Protein AF-A0A929U6M9-F1 (afdb_monomer_lite)

Sequence (79 aa):
MALDGLTIAALRKELADFLTEGRIQKIVQTEKDELFFTIKTAEDLGRGRQVKLYLSAQASLPLAYLCEETKAAPPAAPS

Foldseek 3Di:
DPCDPVVVVVVVVVCCLFAPVWDFPDWAALDPFKIKTWIQGDVVSVPRDIKIWIAGPPPVDGDIDIDPDDDDGPPDGDD

pLDDT: mean 87.77, std 9.69, range [57.38, 96.38]

Secondary structure (DSSP, 8-state):
----HHHHHHHHHHHHHHHTT-EEEEEE--STTEEEEEEEPPGGGT--SEEEEEEE--TT--EEEEESPPPPPPSS---

Radius of gyration: 13.5 Å; chains: 1; bounding box: 29×28×34 Å

Structure (mmCIF, N/CA/C/O backbone):
data_AF-A0A929U6M9-F1
#
_entry.id   AF-A0A929U6M9-F1
#
loop_
_atom_site.group_PDB
_atom_site.id
_atom_site.type_symbol
_atom_site.label_atom_id
_atom_site.label_alt_id
_atom_site.label_comp_id
_atom_site.label_asym_id
_atom_site.label_entity_id
_atom_site.label_seq_id
_atom_site.pdbx_PDB_ins_code
_atom_site.Cartn_x
_atom_site.Cartn_y
_atom_site.Cartn_z
_atom_site.occupancy
_atom_site.B_iso_or_equiv
_atom_site.auth_seq_id
_atom_site.auth_comp_id
_atom_site.auth_asym_id
_atom_site.auth_atom_id
_atom_site.pdbx_PDB_model_num
ATOM 1 N N . MET A 1 1 ? -6.805 15.166 -0.513 1.00 62.25 1 MET A N 1
ATOM 2 C CA . MET A 1 1 ? -7.768 15.233 -1.635 1.00 62.25 1 MET A CA 1
ATOM 3 C C . MET A 1 1 ? -8.847 14.199 -1.374 1.00 62.25 1 MET A C 1
ATOM 5 O O . MET A 1 1 ? -8.557 13.244 -0.663 1.00 62.25 1 MET A O 1
ATOM 9 N N . ALA A 1 2 ? -10.069 14.393 -1.867 1.00 79.88 2 ALA A N 1
ATOM 10 C CA . ALA A 1 2 ? -11.073 13.336 -1.780 1.00 79.88 2 ALA A CA 1
ATOM 11 C C . ALA A 1 2 ? -10.573 12.110 -2.561 1.00 79.88 2 ALA A C 1
ATOM 13 O O . ALA A 1 2 ? -9.985 12.272 -3.627 1.00 79.88 2 ALA A O 1
ATOM 14 N N . LEU A 1 3 ? -10.777 10.902 -2.030 1.00 84.56 3 LEU A N 1
ATOM 15 C CA . LEU A 1 3 ? -10.438 9.652 -2.714 1.00 84.56 3 LEU A CA 1
ATOM 16 C C . LEU A 1 3 ? -11.494 9.355 -3.801 1.00 84.56 3 LEU A C 1
ATOM 18 O O . LEU A 1 3 ? -12.270 8.409 -3.711 1.00 84.56 3 LEU A O 1
ATOM 22 N N . ASP A 1 4 ? -11.594 10.246 -4.784 1.00 90.25 4 ASP A N 1
ATOM 23 C CA . ASP A 1 4 ? -12.564 10.184 -5.874 1.00 90.25 4 ASP A CA 1
ATOM 24 C C . ASP A 1 4 ? -12.066 9.335 -7.058 1.00 90.25 4 ASP A C 1
ATOM 26 O O . ASP A 1 4 ? -10.946 8.821 -7.068 1.00 90.25 4 ASP A O 1
ATOM 30 N N . GLY A 1 5 ? -12.905 9.169 -8.086 1.00 93.94 5 GLY A N 1
ATOM 31 C CA . GLY A 1 5 ? -12.589 8.308 -9.231 1.00 93.94 5 GLY A CA 1
ATOM 32 C C . GLY A 1 5 ? -11.316 8.710 -9.986 1.00 93.94 5 GLY A C 1
ATOM 33 O O . GLY A 1 5 ? -10.582 7.836 -10.450 1.00 93.94 5 GLY A O 1
ATOM 34 N N . LEU A 1 6 ? -11.015 10.011 -10.075 1.00 95.12 6 LEU A N 1
ATOM 35 C CA . LEU A 1 6 ? -9.798 10.497 -10.729 1.00 95.12 6 LEU A CA 1
ATOM 36 C C . LEU A 1 6 ? -8.559 10.144 -9.902 1.00 95.12 6 LEU A C 1
ATOM 38 O O . LEU A 1 6 ? -7.578 9.629 -10.443 1.00 95.12 6 LEU A O 1
ATOM 42 N N . THR A 1 7 ? -8.629 10.373 -8.591 1.00 93.88 7 THR A N 1
ATOM 43 C CA . THR A 1 7 ? -7.547 10.056 -7.654 1.00 93.88 7 THR A CA 1
ATOM 44 C C . THR A 1 7 ? -7.262 8.553 -7.645 1.00 93.88 7 THR A C 1
ATOM 46 O O . THR A 1 7 ? -6.105 8.143 -7.711 1.00 93.88 7 THR A O 1
ATOM 49 N N . ILE A 1 8 ? -8.306 7.717 -7.666 1.00 94.44 8 ILE A N 1
ATOM 50 C CA . ILE A 1 8 ? -8.177 6.256 -7.755 1.00 94.44 8 ILE A CA 1
ATOM 51 C C . ILE A 1 8 ? -7.557 5.814 -9.085 1.00 94.44 8 ILE A C 1
ATOM 53 O O . ILE A 1 8 ? -6.713 4.919 -9.092 1.00 94.44 8 ILE A O 1
ATOM 57 N N . ALA A 1 9 ? -7.922 6.433 -10.211 1.00 96.38 9 ALA A N 1
ATOM 58 C CA . ALA A 1 9 ? -7.333 6.098 -11.508 1.00 96.38 9 ALA A CA 1
ATOM 59 C C . ALA A 1 9 ? -5.831 6.430 -11.564 1.00 96.38 9 ALA A C 1
ATOM 61 O O . ALA A 1 9 ? -5.040 5.624 -12.066 1.00 96.38 9 ALA A O 1
ATOM 62 N N . ALA A 1 10 ? -5.433 7.582 -11.015 1.00 95.19 10 ALA A N 1
ATOM 63 C CA . ALA A 1 10 ? -4.031 7.973 -10.898 1.00 95.19 10 ALA A CA 1
ATOM 64 C C . ALA A 1 10 ? -3.257 7.014 -9.981 1.00 95.19 10 ALA A C 1
ATOM 66 O O . ALA A 1 10 ? -2.206 6.508 -10.375 1.00 95.19 10 ALA A O 1
ATOM 67 N N . LEU A 1 11 ? -3.825 6.683 -8.818 1.00 95.00 11 LEU A N 1
ATOM 68 C CA . LEU A 1 11 ? -3.240 5.740 -7.869 1.00 95.00 11 LEU A CA 1
ATOM 69 C C . LEU A 1 11 ? -3.081 4.344 -8.478 1.00 95.00 11 LEU A C 1
ATOM 71 O O . LEU A 1 11 ? -2.017 3.746 -8.385 1.00 95.00 11 LEU A O 1
ATOM 75 N N . ARG A 1 12 ? -4.098 3.830 -9.179 1.00 95.75 12 ARG A N 1
ATOM 76 C CA . ARG A 1 12 ? -4.017 2.542 -9.885 1.00 95.75 12 ARG A CA 1
ATOM 77 C C . ARG A 1 12 ? -2.876 2.526 -10.896 1.00 95.75 12 ARG A C 1
ATOM 79 O O . ARG A 1 12 ? -2.199 1.509 -11.019 1.00 95.75 12 ARG A O 1
ATOM 86 N N . LYS A 1 13 ? -2.689 3.619 -11.644 1.00 96.00 13 LYS A N 1
ATOM 87 C CA . LYS A 1 13 ? -1.590 3.740 -12.608 1.00 96.00 13 LYS A CA 1
ATOM 88 C C . LYS A 1 13 ? -0.237 3.724 -11.895 1.00 96.00 13 LYS A C 1
ATOM 90 O O . LYS A 1 13 ? 0.606 2.91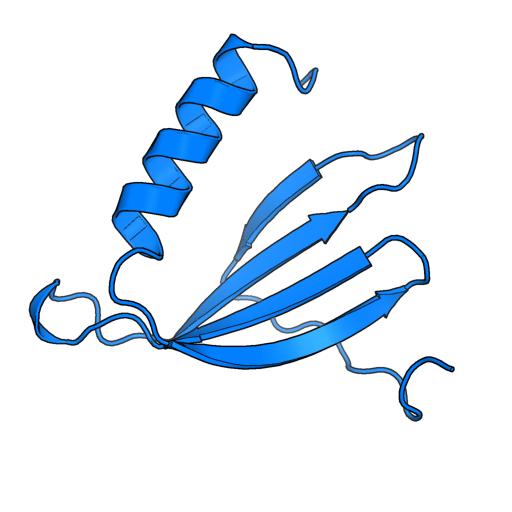2 -12.249 1.00 96.00 13 LYS A O 1
ATOM 95 N N . GLU A 1 14 ? -0.065 4.549 -10.866 1.00 93.62 14 GLU A N 1
ATOM 96 C CA . GLU A 1 14 ? 1.175 4.600 -10.086 1.00 93.62 14 GLU A CA 1
ATOM 97 C C . GLU A 1 14 ? 1.501 3.241 -9.448 1.00 93.62 14 GLU A C 1
ATOM 99 O O . GLU A 1 14 ? 2.598 2.719 -9.619 1.00 93.62 14 GLU A O 1
ATOM 104 N N . LEU A 1 15 ? 0.543 2.595 -8.784 1.00 94.31 15 LEU A N 1
ATOM 105 C CA . LEU A 1 15 ? 0.778 1.279 -8.191 1.00 94.31 15 LEU A CA 1
ATOM 106 C C . LEU A 1 15 ? 1.144 0.228 -9.248 1.00 94.31 15 LEU A C 1
ATOM 108 O O . LEU A 1 15 ? 2.034 -0.580 -9.001 1.00 94.31 15 LEU A O 1
ATOM 112 N N . ALA A 1 16 ? 0.520 0.246 -10.429 1.00 93.00 16 ALA A N 1
ATOM 113 C CA . ALA A 1 16 ? 0.875 -0.677 -11.505 1.00 93.00 16 ALA A CA 1
ATOM 114 C C . ALA A 1 16 ? 2.309 -0.444 -12.015 1.00 93.00 16 ALA A C 1
ATOM 116 O O . ALA A 1 16 ? 3.052 -1.412 -12.181 1.00 93.00 16 ALA A O 1
ATOM 117 N N . ASP A 1 17 ? 2.714 0.815 -12.193 1.00 89.38 17 ASP A N 1
ATOM 118 C CA . ASP A 1 17 ? 4.045 1.186 -12.688 1.00 89.38 17 ASP A CA 1
ATOM 119 C C . ASP A 1 17 ? 5.169 0.825 -11.693 1.00 89.38 17 ASP A C 1
ATOM 121 O O . ASP A 1 17 ? 6.320 0.630 -12.089 1.00 89.38 17 ASP A O 1
ATOM 125 N N . PHE A 1 18 ? 4.871 0.769 -10.389 1.00 87.56 18 PHE A N 1
ATOM 126 C CA . PHE A 1 18 ? 5.866 0.512 -9.340 1.00 87.56 18 PHE A CA 1
ATOM 127 C C . PHE A 1 18 ? 5.835 -0.904 -8.759 1.00 87.56 18 PHE A C 1
ATOM 129 O O . PHE A 1 18 ? 6.881 -1.377 -8.316 1.00 87.56 18 PHE A O 1
ATOM 136 N N . LEU A 1 19 ? 4.670 -1.557 -8.701 1.00 91.06 19 LEU A N 1
ATOM 137 C CA . LEU A 1 19 ? 4.480 -2.780 -7.912 1.00 91.06 19 LEU A CA 1
ATOM 138 C C . LEU A 1 19 ? 4.262 -4.047 -8.745 1.00 91.06 19 LEU A C 1
ATOM 140 O O . LEU A 1 19 ? 4.444 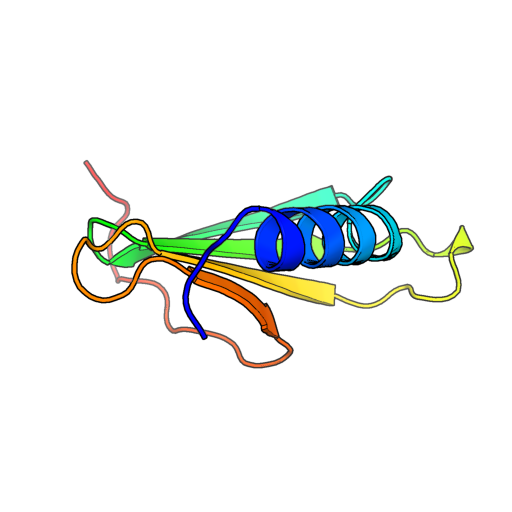-5.139 -8.206 1.00 91.06 19 LEU A O 1
ATOM 144 N N . THR A 1 20 ? 3.879 -3.932 -10.021 1.00 90.75 20 THR A N 1
ATOM 145 C CA . THR A 1 20 ? 3.706 -5.103 -10.905 1.00 90.75 20 THR A CA 1
ATOM 146 C C . THR A 1 20 ? 5.043 -5.826 -11.084 1.00 90.75 20 THR A C 1
ATOM 148 O O . THR A 1 20 ? 6.092 -5.187 -11.053 1.00 90.75 20 THR A O 1
ATOM 151 N N . GLU A 1 21 ? 5.019 -7.158 -11.197 1.00 89.88 21 GLU A N 1
ATOM 152 C CA . GLU A 1 21 ? 6.206 -8.040 -11.165 1.00 89.88 21 GLU A CA 1
ATOM 153 C C . GLU A 1 21 ? 7.024 -7.989 -9.853 1.00 89.88 21 GLU A C 1
ATOM 155 O O . GLU A 1 21 ? 7.997 -8.723 -9.676 1.00 89.88 21 GLU A O 1
ATOM 160 N N . GLY A 1 22 ? 6.626 -7.157 -8.886 1.00 89.50 22 GLY A N 1
ATOM 161 C CA . GLY A 1 22 ? 7.240 -7.083 -7.568 1.00 89.50 22 GLY A CA 1
ATOM 162 C C . GLY A 1 22 ? 6.857 -8.257 -6.666 1.00 89.50 22 GLY A C 1
ATOM 163 O O . GLY A 1 22 ? 5.786 -8.854 -6.774 1.00 89.50 22 GLY A O 1
ATOM 164 N N . ARG A 1 23 ? 7.724 -8.563 -5.696 1.00 91.00 23 ARG A N 1
ATOM 165 C CA . ARG A 1 23 ? 7.477 -9.582 -4.667 1.00 91.00 23 ARG A CA 1
ATOM 166 C C . ARG A 1 23 ? 7.203 -8.933 -3.315 1.00 91.00 23 ARG A C 1
ATOM 168 O O . ARG A 1 23 ? 8.055 -8.216 -2.786 1.00 91.00 23 ARG A O 1
ATOM 175 N N . ILE A 1 24 ? 6.065 -9.257 -2.702 1.00 94.19 24 ILE A N 1
ATOM 176 C CA . ILE A 1 24 ? 5.774 -8.886 -1.310 1.00 94.19 24 ILE A CA 1
ATOM 177 C C . ILE A 1 24 ? 6.764 -9.617 -0.389 1.00 94.19 24 ILE A C 1
ATOM 179 O O . ILE A 1 24 ? 6.806 -10.845 -0.350 1.00 94.19 24 ILE A O 1
ATOM 183 N N . GLN A 1 25 ? 7.584 -8.859 0.338 1.00 93.25 25 GLN A N 1
ATOM 184 C CA . GLN A 1 25 ? 8.577 -9.378 1.283 1.00 93.25 25 GLN A CA 1
ATOM 185 C C . GLN A 1 25 ? 8.068 -9.413 2.722 1.00 93.25 25 GLN A C 1
ATOM 187 O O . GLN A 1 25 ? 8.434 -10.310 3.477 1.00 93.25 25 GLN A O 1
ATOM 192 N N . LYS A 1 26 ? 7.264 -8.422 3.116 1.00 92.88 26 LYS A N 1
ATOM 193 C CA . LYS A 1 26 ? 6.725 -8.302 4.473 1.00 92.88 26 LYS A CA 1
ATOM 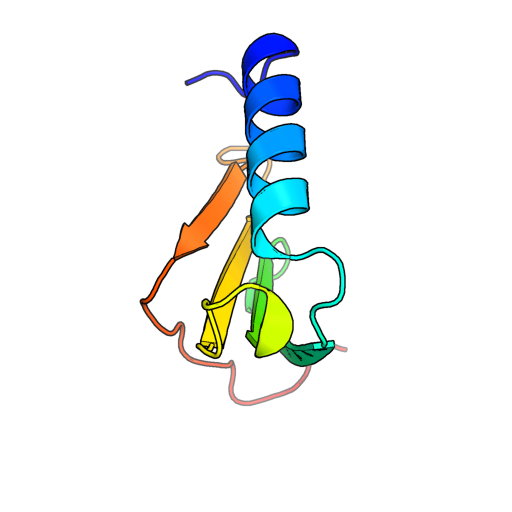194 C C . LYS A 1 26 ? 5.346 -7.663 4.427 1.00 92.88 26 LYS A C 1
ATOM 196 O O . LYS A 1 26 ? 5.131 -6.730 3.655 1.00 92.88 26 LYS A O 1
ATOM 201 N N . ILE A 1 27 ? 4.456 -8.146 5.284 1.00 94.31 27 ILE A N 1
ATOM 202 C CA . ILE A 1 27 ? 3.145 -7.556 5.550 1.00 94.31 27 ILE A CA 1
ATOM 203 C C . ILE A 1 27 ? 3.102 -7.254 7.042 1.00 94.31 27 ILE A C 1
ATOM 205 O O . ILE A 1 27 ? 3.460 -8.104 7.858 1.00 94.31 27 ILE A O 1
ATOM 209 N N . VAL A 1 28 ? 2.719 -6.034 7.391 1.00 94.12 28 VAL A N 1
ATOM 210 C CA . VAL A 1 28 ? 2.556 -5.592 8.773 1.00 94.12 28 VAL A CA 1
ATOM 211 C C . VAL A 1 28 ? 1.221 -4.884 8.880 1.00 94.12 28 VAL A C 1
ATOM 213 O O . VAL A 1 28 ? 0.943 -3.982 8.099 1.00 94.12 28 VAL A O 1
ATOM 216 N N . GLN A 1 29 ? 0.415 -5.263 9.858 1.00 93.25 29 GLN A N 1
ATOM 217 C CA . GLN A 1 29 ? -0.749 -4.485 10.254 1.00 93.25 29 GLN A CA 1
ATOM 218 C C . GLN A 1 29 ? -0.297 -3.528 11.354 1.00 93.25 29 GLN A C 1
ATOM 220 O O . GLN A 1 29 ? 0.053 -3.981 12.438 1.00 93.25 29 GLN A O 1
ATOM 225 N N . THR A 1 30 ? -0.185 -2.235 11.052 1.00 88.94 30 THR A N 1
ATOM 226 C CA . THR A 1 30 ? 0.297 -1.232 12.020 1.00 88.94 30 THR A CA 1
ATOM 227 C C . THR A 1 30 ? -0.781 -0.854 13.021 1.00 88.94 30 THR A C 1
ATOM 229 O O . THR A 1 30 ? -0.487 -0.696 14.197 1.00 88.94 30 THR A O 1
ATOM 232 N N . GLU A 1 31 ? -2.022 -0.792 12.549 1.00 89.50 31 GLU A N 1
ATOM 233 C CA . GLU A 1 31 ? -3.230 -0.519 13.319 1.00 89.50 31 GLU A CA 1
ATOM 234 C C . GLU A 1 31 ? -4.361 -1.413 12.802 1.00 89.50 31 GLU A C 1
ATOM 236 O O . GLU A 1 31 ? -4.240 -2.049 11.754 1.00 89.50 31 GLU A O 1
ATOM 241 N N . LYS A 1 32 ? -5.498 -1.443 13.502 1.00 90.56 32 LYS A N 1
ATOM 242 C CA . LYS A 1 32 ? -6.639 -2.298 13.137 1.00 90.56 32 LYS A CA 1
ATOM 243 C C . LYS A 1 32 ? -7.099 -2.123 11.680 1.00 90.56 32 LYS A C 1
ATOM 245 O O . LYS A 1 32 ? -7.385 -3.121 11.027 1.00 90.56 32 LYS A O 1
ATOM 250 N N . ASP A 1 33 ? -7.114 -0.894 11.172 1.00 93.88 33 ASP A N 1
ATOM 251 C CA . ASP A 1 33 ? -7.631 -0.570 9.835 1.00 93.88 33 ASP A CA 1
ATOM 252 C C . ASP A 1 33 ? -6.514 -0.263 8.819 1.00 93.88 33 ASP A C 1
ATOM 254 O O . ASP A 1 33 ? -6.761 0.367 7.790 1.00 93.88 33 ASP A O 1
ATOM 258 N N . GLU A 1 34 ? -5.274 -0.683 9.097 1.00 93.62 34 GLU A N 1
ATOM 259 C CA . GLU A 1 34 ? -4.100 -0.329 8.294 1.00 93.62 34 GLU A CA 1
ATOM 260 C C . GLU A 1 34 ? -3.266 -1.537 7.881 1.00 93.62 34 GLU A C 1
ATOM 262 O O . GLU A 1 34 ? -3.037 -2.455 8.662 1.00 93.62 34 GLU A O 1
ATOM 267 N N . LEU A 1 35 ? -2.702 -1.490 6.675 1.00 95.12 35 LEU A N 1
ATOM 268 C CA . LEU A 1 35 ? -1.705 -2.454 6.221 1.00 95.12 35 LEU A CA 1
ATOM 269 C C . LEU A 1 35 ? -0.492 -1.737 5.637 1.00 95.12 35 LEU A C 1
ATOM 271 O O . LEU A 1 35 ? -0.600 -0.767 4.889 1.00 95.12 35 LEU A O 1
ATOM 275 N N . PHE A 1 36 ? 0.681 -2.262 5.964 1.00 95.62 36 PHE A N 1
ATOM 276 C CA . PHE A 1 36 ? 1.971 -1.780 5.515 1.00 95.62 36 PHE A CA 1
ATOM 277 C C . PHE A 1 36 ? 2.729 -2.919 4.832 1.00 95.62 36 PHE A C 1
ATOM 279 O O . PHE A 1 36 ? 3.163 -3.887 5.466 1.00 95.62 36 PHE A O 1
ATOM 286 N N . PHE A 1 37 ? 2.888 -2.807 3.518 1.00 95.62 37 PHE A N 1
ATOM 287 C CA . PHE A 1 37 ? 3.586 -3.783 2.694 1.00 95.62 37 PHE A CA 1
ATOM 288 C C . PHE A 1 37 ? 5.001 -3.313 2.417 1.00 95.62 37 PHE A C 1
ATOM 290 O O . PHE A 1 37 ? 5.242 -2.153 2.101 1.00 95.62 37 PHE A O 1
ATOM 297 N N . THR A 1 38 ? 5.943 -4.243 2.478 1.00 93.75 38 THR A N 1
ATOM 298 C CA . THR A 1 38 ? 7.297 -4.061 1.959 1.00 93.75 38 THR A CA 1
ATOM 299 C C . THR A 1 38 ? 7.442 -4.921 0.716 1.00 93.75 38 THR A C 1
ATOM 301 O O . THR A 1 38 ? 7.274 -6.139 0.795 1.00 93.75 38 THR A O 1
ATOM 304 N N . ILE A 1 39 ? 7.732 -4.305 -0.427 1.00 93.56 39 ILE A N 1
ATOM 305 C CA . ILE A 1 39 ? 7.717 -4.950 -1.742 1.00 93.56 39 ILE A CA 1
ATOM 306 C C . ILE A 1 39 ? 9.099 -4.776 -2.375 1.00 93.56 39 ILE A C 1
ATOM 308 O O . ILE A 1 39 ? 9.604 -3.658 -2.480 1.00 93.56 39 ILE A O 1
ATOM 312 N N . LYS A 1 40 ? 9.733 -5.881 -2.784 1.00 90.69 40 LYS A N 1
ATOM 313 C CA . LYS A 1 40 ? 10.944 -5.834 -3.617 1.00 90.69 40 LYS A CA 1
ATOM 314 C C . LYS A 1 40 ? 10.498 -5.719 -5.068 1.00 90.69 40 LYS A C 1
ATOM 316 O O . LYS A 1 40 ? 9.833 -6.629 -5.560 1.00 90.6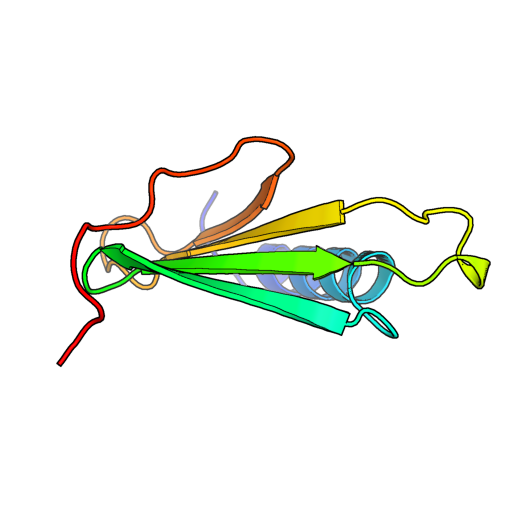9 40 LYS A O 1
ATOM 321 N N . THR A 1 41 ? 10.848 -4.620 -5.724 1.00 86.50 41 THR A N 1
ATOM 322 C CA . THR A 1 41 ? 10.589 -4.439 -7.155 1.00 86.50 41 THR A CA 1
ATOM 323 C C . THR A 1 41 ? 11.557 -5.285 -7.982 1.00 86.50 41 THR A C 1
ATOM 325 O O . THR A 1 41 ? 12.642 -5.652 -7.512 1.00 86.50 41 THR A O 1
ATOM 328 N N . ALA A 1 42 ? 11.145 -5.636 -9.197 1.00 79.12 42 ALA A N 1
ATOM 329 C CA . ALA A 1 42 ? 11.963 -6.428 -10.100 1.00 79.12 42 ALA A CA 1
ATOM 330 C C . ALA A 1 42 ? 13.161 -5.605 -10.629 1.00 79.12 42 ALA A C 1
ATOM 332 O O . ALA A 1 42 ? 13.079 -4.387 -10.819 1.00 79.12 42 ALA A O 1
ATOM 333 N N . GLU A 1 43 ? 14.318 -6.257 -10.769 1.00 69.00 43 GLU A N 1
ATOM 334 C CA . GLU A 1 43 ? 15.587 -5.604 -11.137 1.00 69.00 43 GLU A CA 1
ATOM 335 C C . GLU A 1 43 ? 15.613 -5.168 -12.613 1.00 69.00 43 GLU A C 1
ATOM 337 O O . GLU A 1 43 ? 16.226 -4.155 -12.949 1.00 69.00 43 GLU A O 1
ATOM 342 N N . ASP A 1 44 ? 14.882 -5.877 -13.471 1.00 62.75 44 ASP A N 1
ATOM 343 C CA . ASP A 1 44 ? 14.681 -5.616 -14.901 1.00 62.75 44 ASP A CA 1
ATOM 344 C C . ASP A 1 44 ? 13.891 -4.329 -15.192 1.00 62.75 44 ASP A C 1
ATOM 346 O O . ASP A 1 44 ? 14.085 -3.707 -16.235 1.00 62.75 44 ASP A O 1
ATOM 350 N N . LEU A 1 45 ? 13.084 -3.854 -14.240 1.00 58.03 45 LEU A N 1
ATOM 351 C CA . LEU A 1 45 ? 12.439 -2.537 -14.292 1.00 58.03 45 LEU A CA 1
ATOM 352 C C . LEU A 1 45 ? 13.404 -1.378 -13.961 1.00 58.03 45 LEU A C 1
ATOM 354 O O . LEU A 1 45 ? 12.973 -0.233 -13.826 1.00 58.03 45 LEU A O 1
ATOM 358 N N . GLY A 1 46 ? 14.704 -1.652 -13.774 1.00 57.38 46 GLY A N 1
ATOM 359 C CA . GLY A 1 46 ? 15.729 -0.658 -13.423 1.00 57.38 46 GLY A CA 1
ATOM 360 C C . GLY A 1 46 ? 15.564 -0.074 -12.016 1.00 57.38 46 GLY A C 1
ATOM 361 O O . GLY A 1 46 ? 16.226 0.897 -11.652 1.00 57.38 46 GLY A O 1
ATOM 362 N N . ARG A 1 47 ? 14.657 -0.652 -11.222 1.00 60.47 47 ARG A N 1
ATOM 363 C CA . ARG A 1 47 ? 14.181 -0.101 -9.953 1.00 60.47 47 ARG A CA 1
ATOM 364 C C . ARG A 1 47 ? 14.571 -0.921 -8.743 1.00 60.47 47 ARG A C 1
ATOM 366 O O . ARG A 1 47 ? 14.041 -0.552 -7.710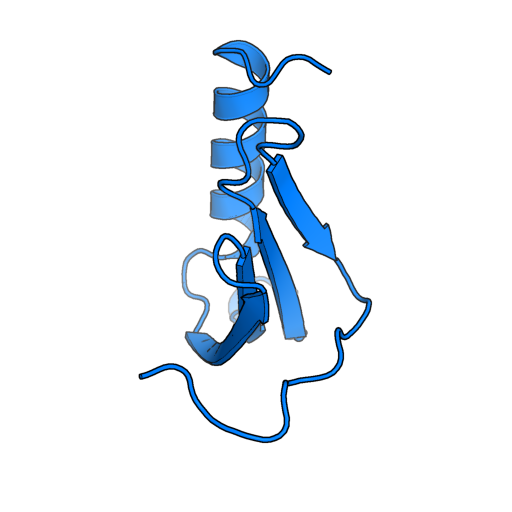 1.00 60.47 47 ARG A O 1
ATOM 373 N N . GLY A 1 48 ? 15.431 -1.948 -8.870 1.00 60.66 48 GLY A N 1
ATOM 374 C CA . GLY A 1 48 ? 15.808 -3.007 -7.900 1.00 60.66 48 GLY A CA 1
ATOM 375 C C . GLY A 1 48 ? 15.952 -2.608 -6.421 1.00 60.66 48 GLY A C 1
ATOM 376 O O . GLY A 1 48 ? 16.991 -2.785 -5.793 1.00 60.66 48 GLY A O 1
ATOM 377 N N . ARG A 1 49 ? 14.888 -2.062 -5.852 1.00 74.31 49 ARG A N 1
ATOM 378 C CA . ARG A 1 49 ? 14.835 -1.237 -4.652 1.00 74.31 49 ARG A CA 1
ATOM 379 C C . ARG A 1 49 ? 13.571 -1.652 -3.928 1.00 74.31 49 ARG A C 1
ATOM 381 O O . ARG A 1 49 ? 12.556 -2.023 -4.514 1.00 74.31 49 ARG A O 1
ATOM 388 N N . GLN A 1 50 ? 13.658 -1.638 -2.615 1.00 86.12 50 GLN A N 1
ATOM 389 C CA . GLN A 1 50 ? 12.521 -1.942 -1.776 1.00 86.12 50 GLN A CA 1
ATOM 390 C C . GLN A 1 50 ? 11.612 -0.712 -1.732 1.00 86.12 50 GLN A C 1
ATOM 392 O O . GLN A 1 50 ? 12.072 0.369 -1.367 1.00 86.12 50 GLN A O 1
ATOM 397 N N . VAL A 1 51 ? 10.341 -0.876 -2.090 1.00 90.88 51 VAL A N 1
ATOM 398 C CA . VAL A 1 51 ? 9.315 0.158 -1.927 1.00 90.88 51 VAL A CA 1
ATOM 399 C C . VAL A 1 51 ? 8.326 -0.287 -0.860 1.00 90.88 51 VAL A C 1
ATOM 401 O O . VAL A 1 51 ? 8.136 -1.489 -0.636 1.00 90.88 51 VAL A O 1
ATOM 404 N N . LYS A 1 52 ? 7.707 0.671 -0.174 1.00 93.56 52 LYS A N 1
ATOM 405 C CA . LYS A 1 52 ? 6.698 0.376 0.838 1.00 93.56 52 LYS A CA 1
ATOM 406 C C . LYS A 1 52 ? 5.365 0.960 0.413 1.00 93.56 52 LYS A C 1
ATOM 408 O O . LYS A 1 52 ? 5.317 2.071 -0.100 1.00 93.56 52 LYS A O 1
ATOM 413 N N . LEU A 1 53 ? 4.303 0.189 0.605 1.00 95.62 53 LEU A N 1
ATOM 414 C CA . LEU A 1 53 ? 2.931 0.597 0.328 1.00 95.62 53 LEU A CA 1
ATOM 415 C C . LEU A 1 53 ? 2.179 0.643 1.650 1.00 95.62 53 LEU A C 1
ATOM 417 O O . LEU A 1 53 ? 2.092 -0.369 2.347 1.00 95.62 53 LEU A O 1
ATOM 421 N N . TYR A 1 54 ? 1.620 1.802 1.968 1.00 95.62 54 TYR A N 1
ATOM 422 C CA . TYR A 1 54 ? 0.724 1.969 3.098 1.00 95.62 54 TYR A CA 1
ATOM 423 C C . TYR A 1 54 ? -0.713 2.100 2.613 1.00 95.62 54 TYR A C 1
ATOM 425 O O . TYR A 1 54 ? -0.986 2.858 1.683 1.00 95.62 54 TYR A O 1
ATOM 433 N N . LEU A 1 55 ? -1.611 1.367 3.264 1.00 95.56 55 LEU A N 1
ATOM 434 C CA . LEU A 1 55 ? -3.046 1.373 3.027 1.00 95.56 55 LEU A CA 1
ATOM 435 C C . LEU A 1 55 ? -3.760 1.640 4.353 1.00 95.56 55 LEU A C 1
ATOM 437 O O . LEU A 1 55 ? -3.453 0.986 5.349 1.00 95.56 55 LEU A O 1
ATOM 441 N N . SER A 1 56 ? -4.733 2.547 4.347 1.00 94.81 56 SER A N 1
ATOM 442 C CA . SER A 1 56 ? -5.653 2.770 5.462 1.00 94.81 56 SER A CA 1
ATOM 443 C C . SER A 1 56 ? -7.096 2.695 4.979 1.00 94.81 56 SER A C 1
ATOM 445 O O . SER A 1 56 ? -7.478 3.353 4.008 1.00 94.81 56 SER A O 1
ATOM 447 N N . ALA A 1 57 ? -7.889 1.888 5.678 1.00 94.44 57 ALA A N 1
ATOM 448 C CA . ALA A 1 57 ? -9.335 1.781 5.528 1.00 94.44 57 ALA A CA 1
ATOM 449 C C . ALA A 1 57 ? -10.088 2.545 6.633 1.00 94.44 57 ALA A C 1
ATOM 451 O O . ALA A 1 57 ? -11.306 2.416 6.761 1.00 94.44 57 ALA A O 1
ATOM 452 N N . GLN A 1 58 ? -9.381 3.345 7.437 1.00 94.12 58 GLN A N 1
ATOM 453 C CA . GLN A 1 58 ? -9.989 4.134 8.498 1.00 94.12 58 GLN A CA 1
ATOM 454 C C . GLN A 1 58 ? -10.984 5.141 7.904 1.00 94.12 58 GLN A C 1
ATOM 456 O O . GLN A 1 58 ? -10.630 5.933 7.035 1.00 94.12 58 GLN A O 1
ATOM 461 N N . ALA A 1 59 ? -12.224 5.163 8.402 1.00 90.25 59 ALA A N 1
ATOM 462 C CA . ALA A 1 59 ? -13.312 5.958 7.815 1.00 90.25 59 ALA A CA 1
ATOM 463 C C . ALA A 1 59 ? -13.007 7.466 7.708 1.00 90.25 59 ALA A C 1
ATOM 465 O O . ALA A 1 59 ? -13.428 8.121 6.757 1.00 90.25 59 ALA A O 1
ATOM 466 N N . SER A 1 60 ? -12.254 8.011 8.667 1.00 91.94 60 SER A N 1
ATOM 467 C CA . SER A 1 60 ? -11.846 9.421 8.676 1.00 91.94 60 SER A CA 1
ATOM 468 C C . SER A 1 60 ? -10.620 9.714 7.805 1.00 91.94 60 SER A C 1
ATOM 470 O O . SER A 1 60 ? -10.343 10.879 7.530 1.00 91.94 60 SER A O 1
ATOM 472 N N . LEU A 1 61 ? -9.862 8.686 7.406 1.00 89.94 61 LEU A N 1
ATOM 473 C CA . LEU A 1 61 ? -8.610 8.824 6.663 1.00 89.94 61 LEU A CA 1
ATOM 474 C C . LEU A 1 61 ? -8.376 7.640 5.699 1.00 89.94 61 LEU A C 1
ATOM 476 O O . LEU A 1 61 ? -7.367 6.942 5.818 1.00 89.94 61 LEU A O 1
ATOM 480 N N . PRO A 1 62 ? -9.282 7.394 4.734 1.00 91.00 62 PRO A N 1
ATOM 481 C CA . PRO A 1 62 ? -9.052 6.373 3.725 1.00 91.00 62 PRO A CA 1
ATOM 482 C C . PRO A 1 62 ? -7.954 6.861 2.782 1.00 91.00 62 PRO A C 1
ATOM 484 O O . PRO A 1 62 ? -8.088 7.924 2.173 1.00 91.00 62 PRO A O 1
ATOM 487 N N . LEU A 1 63 ? -6.859 6.114 2.661 1.00 92.12 63 LEU A N 1
ATOM 488 C CA . LEU A 1 63 ? -5.768 6.478 1.760 1.00 92.12 63 LEU A CA 1
ATOM 489 C C . LEU A 1 63 ? -4.884 5.287 1.392 1.00 92.12 63 LEU A C 1
ATOM 491 O O . LEU A 1 63 ? -4.847 4.263 2.073 1.00 92.12 63 LEU A O 1
ATOM 495 N N . ALA A 1 64 ? -4.144 5.461 0.305 1.00 94.75 64 ALA A N 1
ATOM 496 C CA . ALA A 1 64 ? -3.109 4.552 -0.150 1.00 94.75 64 ALA A CA 1
ATOM 497 C C . ALA A 1 64 ? -1.947 5.383 -0.709 1.00 94.75 64 ALA A C 1
ATOM 499 O O . ALA A 1 64 ? -2.193 6.362 -1.413 1.00 94.75 64 ALA A O 1
ATOM 500 N N . TYR A 1 65 ? -0.700 5.040 -0.382 1.00 93.56 65 TYR A N 1
ATOM 501 C CA . TYR A 1 65 ? 0.474 5.713 -0.952 1.00 93.56 65 TYR A CA 1
ATOM 502 C C . TYR A 1 65 ? 1.745 4.864 -0.874 1.00 93.56 65 TYR A C 1
ATOM 504 O O . TYR A 1 65 ? 1.886 3.990 -0.013 1.00 93.56 65 TYR A O 1
ATOM 512 N N . LEU A 1 66 ? 2.687 5.158 -1.771 1.00 93.56 66 LEU A N 1
ATOM 513 C CA . LEU A 1 66 ? 4.044 4.625 -1.733 1.00 93.56 66 LEU A CA 1
ATOM 514 C C . LEU A 1 66 ? 4.936 5.506 -0.856 1.00 93.56 66 LEU A C 1
ATOM 516 O O . LEU A 1 66 ? 4.861 6.732 -0.918 1.00 93.56 66 LEU A O 1
ATOM 520 N N . CYS A 1 67 ? 5.804 4.898 -0.053 1.00 89.62 67 CYS A N 1
ATOM 521 C CA . CYS A 1 67 ? 6.775 5.630 0.752 1.00 89.62 67 CYS A CA 1
ATOM 522 C C . CYS A 1 67 ? 8.108 4.896 0.897 1.00 89.62 67 CYS A C 1
ATOM 524 O O . CYS A 1 67 ? 8.234 3.695 0.642 1.00 89.62 67 CYS A O 1
ATOM 526 N N . GLU A 1 68 ? 9.116 5.649 1.337 1.00 83.88 68 GLU A N 1
ATOM 527 C CA . GLU A 1 68 ? 10.430 5.113 1.696 1.00 83.88 68 GLU A CA 1
ATOM 528 C C . GLU A 1 68 ? 10.576 4.903 3.215 1.00 83.88 68 GLU A C 1
ATOM 530 O O . GLU A 1 68 ? 11.424 4.123 3.655 1.00 83.88 68 GLU A O 1
ATOM 535 N N . GLU A 1 69 ? 9.728 5.532 4.032 1.00 84.44 69 GLU A N 1
ATOM 536 C CA . GLU A 1 69 ? 9.769 5.440 5.496 1.00 84.44 69 GLU A CA 1
ATOM 537 C C . GLU A 1 69 ? 9.279 4.082 6.003 1.00 84.44 69 GLU A C 1
ATOM 539 O O . GLU A 1 69 ? 8.379 3.478 5.433 1.00 84.44 69 GLU A O 1
ATOM 544 N N . THR A 1 70 ? 9.869 3.572 7.085 1.00 83.81 70 THR A N 1
ATOM 545 C CA . THR A 1 70 ? 9.423 2.326 7.729 1.00 83.81 70 THR A CA 1
ATOM 546 C C . THR A 1 70 ? 8.518 2.649 8.909 1.00 83.81 70 THR A C 1
ATOM 548 O O . THR A 1 70 ? 8.909 3.427 9.774 1.00 83.81 70 THR A O 1
ATOM 551 N N . LYS A 1 71 ? 7.362 1.988 9.009 1.00 83.00 71 LYS A N 1
ATOM 552 C CA . LYS A 1 71 ? 6.571 1.982 10.246 1.00 83.00 71 LYS A CA 1
ATOM 553 C C . LYS A 1 71 ? 7.024 0.865 11.188 1.00 83.00 71 LYS A C 1
ATOM 555 O O . LYS A 1 71 ? 7.390 -0.227 10.742 1.00 83.00 71 LYS A O 1
ATOM 560 N N . ALA A 1 72 ? 6.997 1.141 12.492 1.00 84.00 72 ALA A N 1
ATOM 561 C CA . ALA A 1 72 ? 7.261 0.131 13.509 1.00 84.00 72 ALA A CA 1
ATOM 562 C C . ALA A 1 72 ? 6.199 -0.973 13.425 1.00 84.00 72 ALA A C 1
ATOM 564 O O . ALA A 1 72 ? 5.009 -0.691 13.300 1.00 84.00 72 ALA A O 1
ATOM 565 N N . ALA A 1 73 ? 6.637 -2.231 13.467 1.00 84.94 73 ALA A N 1
ATOM 566 C CA . ALA A 1 73 ? 5.710 -3.350 13.552 1.00 84.94 73 ALA A CA 1
ATOM 567 C C . ALA A 1 73 ? 5.235 -3.508 15.003 1.00 84.94 73 ALA A C 1
ATOM 569 O O . ALA A 1 73 ? 6.069 -3.383 15.907 1.00 84.94 73 ALA A O 1
ATOM 570 N N . PRO A 1 74 ? 3.945 -3.799 15.242 1.00 86.88 74 PRO A N 1
ATOM 571 C CA . PRO A 1 74 ? 3.480 -4.122 16.579 1.00 86.88 74 PRO A CA 1
ATOM 572 C C . PRO A 1 74 ? 4.191 -5.379 17.108 1.00 86.88 74 PRO A C 1
ATOM 574 O O . PRO A 1 74 ? 4.637 -6.227 16.328 1.00 86.88 74 PRO A O 1
ATOM 577 N N . PRO A 1 75 ? 4.312 -5.512 18.439 1.00 83.38 75 PRO A N 1
ATOM 578 C CA . PRO A 1 75 ? 5.078 -6.586 19.072 1.00 83.38 75 PRO A CA 1
ATOM 579 C C . PRO A 1 75 ? 4.440 -7.974 18.911 1.00 83.38 75 PRO A C 1
ATOM 581 O O . PRO A 1 75 ? 5.121 -8.979 19.102 1.00 83.38 75 PRO A O 1
ATOM 584 N N . ALA A 1 76 ? 3.155 -8.040 18.559 1.00 84.31 76 ALA A N 1
ATOM 585 C CA . ALA A 1 76 ? 2.423 -9.275 18.318 1.00 84.31 76 ALA A CA 1
ATOM 586 C C . ALA A 1 76 ? 1.676 -9.205 16.984 1.00 84.31 76 ALA A C 1
ATOM 588 O O . ALA A 1 76 ? 1.253 -8.132 16.549 1.00 84.31 76 ALA A O 1
ATOM 589 N N . ALA A 1 77 ? 1.524 -10.363 16.341 1.00 80.69 77 ALA A N 1
ATOM 590 C CA . ALA A 1 77 ? 0.707 -10.480 15.145 1.00 80.69 77 ALA A CA 1
ATOM 591 C C . ALA A 1 77 ? -0.785 -10.271 15.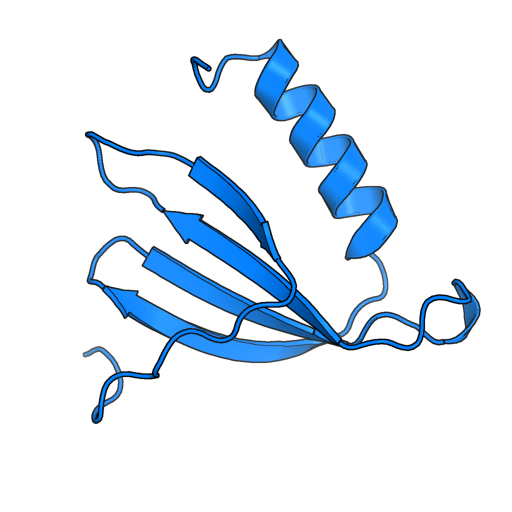485 1.00 80.69 77 ALA A C 1
ATOM 593 O O . ALA A 1 77 ? -1.200 -10.592 16.602 1.00 80.69 77 ALA A O 1
ATOM 594 N N . PRO A 1 78 ? -1.588 -9.758 14.539 1.00 80.00 78 PRO A N 1
ATOM 595 C CA . PRO A 1 78 ? -3.034 -9.634 14.707 1.00 80.00 78 PRO A CA 1
ATOM 596 C C . PRO A 1 78 ? -3.687 -11.009 14.895 1.00 80.00 78 PRO A C 1
ATOM 598 O O . PRO A 1 78 ? -3.234 -11.991 14.303 1.00 80.00 78 PRO A O 1
ATOM 601 N N . SER A 1 79 ? -4.737 -11.060 15.715 1.00 73.31 79 SER A N 1
ATOM 602 C CA . SER A 1 79 ? -5.573 -12.246 15.959 1.00 73.31 79 SER A CA 1
ATOM 603 C C . SER A 1 79 ? -6.663 -12.420 14.912 1.00 73.31 79 SER A C 1
ATOM 605 O O . SER A 1 79 ? -7.300 -11.383 14.609 1.00 73.31 79 SER A O 1
#